Protein AF-A0A7U9XCC5-F1 (afdb_monomer_lite)

Foldseek 3Di:
DCPPPPAQLLVLLLVLLVQLLVLLVQCLVDVDPVSVVVSVVSCCCSVVVRNLVSVLVLQCVVDVDDSVVSVVVSVVVVVVCVVVLVVQLVVLCVPPNDVVSVSVSSVVVSVVSVVSNVVSVVVQVVCCVPVVDGSPDD

Secondary structure (DSSP, 8-state):
-TTSS---HHHHHHHHHHHHHHHHHHHHH---HHHHHHHHHHHIIIIIIIIHHHHHHHHHHHS-S-HHHHHHHHHHHHHHHHHHHHHHHHHHHHHH-HHHHHHHHHHHHHHHHHHHHHHHHHHHHHHHHHHSS-TT--

Structure (mmCIF, N/CA/C/O backbone):
data_AF-A0A7U9XCC5-F1
#
_entry.id   AF-A0A7U9XCC5-F1
#
loop_
_atom_site.group_PDB
_atom_site.id
_atom_site.type_symbol
_atom_site.label_atom_id
_atom_site.label_alt_id
_atom_site.label_comp_id
_atom_site.label_asym_id
_atom_site.label_entity_id
_atom_site.label_seq_id
_atom_site.pdbx_PDB_ins_code
_atom_site.Cartn_x
_atom_site.Cartn_y
_atom_site.Cartn_z
_atom_site.occupancy
_atom_site.B_iso_or_equiv
_atom_site.auth_seq_id
_atom_site.auth_comp_id
_atom_site.auth_asym_id
_atom_site.auth_atom_id
_atom_site.pdbx_PDB_model_num
ATOM 1 N N . MET A 1 1 ? -22.411 4.028 0.954 1.00 36.31 1 MET A N 1
ATOM 2 C CA . MET A 1 1 ? -23.478 3.100 1.404 1.00 36.31 1 MET A CA 1
ATOM 3 C C . MET A 1 1 ? -22.902 1.848 2.102 1.00 36.31 1 MET A C 1
ATOM 5 O O . MET A 1 1 ? -23.397 0.751 1.891 1.00 36.31 1 MET A O 1
ATOM 9 N N . MET A 1 2 ? -21.900 2.000 2.989 1.00 39.25 2 MET A N 1
ATOM 10 C CA . MET A 1 2 ? -21.280 0.892 3.756 1.00 39.25 2 MET A CA 1
ATOM 11 C C . MET A 1 2 ? -22.096 0.440 4.984 1.00 39.25 2 MET A C 1
ATOM 13 O O . MET A 1 2 ? -21.748 -0.532 5.636 1.00 39.25 2 MET A O 1
ATOM 17 N N . ALA A 1 3 ? -23.209 1.111 5.294 1.00 38.66 3 ALA A N 1
ATOM 18 C CA . ALA A 1 3 ? -24.065 0.756 6.428 1.00 38.66 3 ALA A CA 1
ATOM 19 C C . ALA A 1 3 ? -24.943 -0.492 6.184 1.00 38.66 3 ALA A C 1
ATOM 21 O O . ALA A 1 3 ? -25.518 -1.020 7.131 1.00 38.66 3 ALA A O 1
ATOM 22 N N . LYS A 1 4 ? -25.073 -0.964 4.932 1.00 42.38 4 LYS A N 1
ATOM 23 C CA . LYS A 1 4 ? -25.958 -2.095 4.583 1.00 42.38 4 LYS A CA 1
ATOM 24 C C . LYS A 1 4 ? -25.248 -3.447 4.470 1.00 42.38 4 LYS A C 1
ATOM 26 O O . LYS A 1 4 ? -25.904 -4.475 4.598 1.00 42.38 4 LYS A O 1
ATOM 31 N N . LEU A 1 5 ? -23.927 -3.463 4.293 1.00 47.44 5 LEU A N 1
ATOM 32 C CA . LEU A 1 5 ? -23.125 -4.685 4.263 1.00 47.44 5 LEU A CA 1
ATOM 33 C C . LEU A 1 5 ? -22.270 -4.679 5.533 1.00 47.44 5 LEU A C 1
ATOM 35 O O . LEU A 1 5 ? -21.334 -3.896 5.627 1.00 47.44 5 LEU A O 1
ATOM 39 N N . LYS A 1 6 ? -22.620 -5.492 6.538 1.00 54.50 6 LYS A N 1
ATOM 40 C CA . LYS A 1 6 ? -21.949 -5.589 7.858 1.00 54.50 6 LYS A CA 1
ATOM 41 C C . LYS A 1 6 ? -20.510 -6.146 7.780 1.00 54.50 6 LYS A C 1
ATOM 43 O O . LYS A 1 6 ? -20.093 -6.939 8.616 1.00 54.50 6 LYS A O 1
ATOM 48 N N . TRP A 1 7 ? -19.764 -5.821 6.733 1.00 58.00 7 TRP A N 1
ATOM 49 C CA . TRP A 1 7 ? -18.425 -6.336 6.505 1.00 58.00 7 TRP A CA 1
ATOM 50 C C . TRP A 1 7 ? -17.439 -5.513 7.319 1.00 58.00 7 TRP A C 1
ATOM 52 O O . TRP A 1 7 ? -17.417 -4.286 7.236 1.00 58.00 7 TRP A O 1
ATOM 62 N N . ASN A 1 8 ? -16.636 -6.197 8.133 1.00 68.62 8 ASN A N 1
ATOM 63 C CA . ASN A 1 8 ? -15.590 -5.537 8.897 1.00 68.62 8 ASN A CA 1
ATOM 64 C C . ASN A 1 8 ? -14.566 -4.935 7.912 1.00 68.62 8 ASN A C 1
ATOM 66 O O . ASN A 1 8 ? -14.057 -5.681 7.069 1.00 68.62 8 ASN A O 1
ATOM 70 N N . PRO A 1 9 ? -14.237 -3.636 8.015 1.00 70.00 9 PRO A N 1
ATOM 71 C CA . PRO A 1 9 ? -13.259 -2.977 7.150 1.00 70.00 9 PRO A CA 1
ATOM 72 C C . PRO A 1 9 ? -11.917 -3.720 7.047 1.00 70.00 9 PRO A C 1
ATOM 74 O O . PRO A 1 9 ? -11.310 -3.739 5.982 1.00 70.00 9 PRO A O 1
ATOM 77 N N . LEU A 1 10 ? -11.491 -4.417 8.108 1.00 71.94 10 LEU A N 1
ATOM 78 C CA . LEU A 1 10 ? -10.269 -5.233 8.104 1.00 71.94 10 LEU A CA 1
ATOM 79 C C . LEU A 1 10 ? -10.334 -6.437 7.152 1.00 71.94 10 LEU A C 1
ATOM 81 O O . LEU A 1 10 ? -9.317 -6.802 6.568 1.00 71.94 10 LEU A O 1
ATOM 85 N N . LYS A 1 11 ? -11.515 -7.049 6.971 1.00 70.56 11 LYS A N 1
ATOM 86 C CA . LYS A 1 11 ? -11.706 -8.141 5.998 1.00 70.56 11 LYS A CA 1
ATOM 87 C C . LYS A 1 11 ? -11.475 -7.643 4.580 1.00 70.56 11 LYS A C 1
ATOM 89 O O . LYS A 1 11 ? -10.864 -8.340 3.780 1.00 70.56 11 LYS A O 1
ATOM 94 N N . VAL A 1 12 ? -11.977 -6.445 4.293 1.00 76.31 12 VAL A N 1
ATOM 95 C CA . VAL A 1 12 ? -11.900 -5.844 2.963 1.00 76.31 12 VAL A CA 1
ATOM 96 C C . VAL A 1 12 ? -10.450 -5.478 2.645 1.00 76.31 12 VAL A C 1
ATOM 98 O O . VAL A 1 12 ? -9.941 -5.930 1.630 1.00 76.31 12 VAL A O 1
ATOM 101 N N . ILE A 1 13 ? -9.730 -4.836 3.576 1.00 79.69 13 ILE A N 1
ATOM 102 C CA . ILE A 1 13 ? -8.294 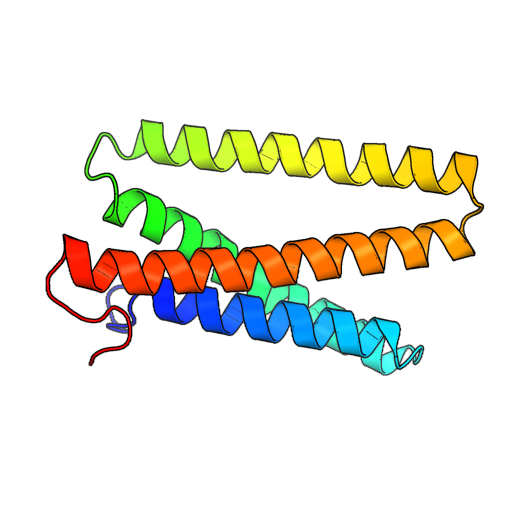-4.533 3.410 1.00 79.69 13 ILE A CA 1
ATOM 103 C C . ILE A 1 13 ? -7.463 -5.792 3.143 1.00 79.69 13 ILE A C 1
ATOM 105 O O . ILE A 1 13 ? -6.576 -5.763 2.291 1.00 79.69 13 ILE A O 1
ATOM 109 N N . LEU A 1 14 ? -7.715 -6.890 3.866 1.00 76.94 14 LEU A N 1
ATOM 110 C CA . LEU A 1 14 ? -6.987 -8.145 3.655 1.00 76.94 14 LEU A CA 1
ATOM 111 C C . LEU A 1 14 ? -7.212 -8.704 2.251 1.00 76.94 14 LEU A C 1
ATOM 113 O O . LEU A 1 14 ? -6.248 -9.045 1.569 1.00 76.94 14 LEU A O 1
ATOM 117 N N . ILE A 1 15 ? -8.473 -8.782 1.824 1.00 79.44 15 ILE A N 1
ATOM 118 C CA . ILE A 1 15 ? -8.837 -9.270 0.491 1.00 79.44 15 ILE A CA 1
ATOM 119 C C . ILE A 1 15 ? -8.180 -8.384 -0.570 1.00 79.44 15 ILE A C 1
ATOM 121 O O . ILE A 1 15 ? -7.457 -8.885 -1.429 1.00 79.44 15 ILE A O 1
ATOM 125 N N . ASP A 1 16 ? -8.343 -7.070 -0.455 1.00 80.50 16 ASP A N 1
ATOM 126 C CA . ASP A 1 16 ? -7.811 -6.104 -1.410 1.00 80.50 16 ASP A CA 1
ATOM 127 C C . ASP A 1 16 ? -6.279 -6.166 -1.507 1.00 80.50 16 ASP A C 1
ATOM 129 O O . ASP A 1 16 ? -5.718 -6.110 -2.604 1.00 80.50 16 ASP A O 1
ATOM 133 N N . SER A 1 17 ? -5.588 -6.341 -0.376 1.00 79.06 17 SER A N 1
ATOM 134 C CA . SER A 1 17 ? -4.122 -6.450 -0.328 1.00 79.06 17 SER A CA 1
ATOM 135 C C . SER A 1 17 ? -3.622 -7.741 -0.981 1.00 79.06 17 SER A C 1
ATOM 137 O O . SER A 1 17 ? -2.621 -7.720 -1.698 1.00 79.06 17 SER A O 1
ATOM 139 N N . VAL A 1 18 ? -4.334 -8.859 -0.794 1.00 82.50 18 VAL A N 1
ATOM 140 C CA . VAL A 1 18 ? -4.012 -10.141 -1.442 1.00 82.50 18 VAL A CA 1
ATOM 141 C C . VAL A 1 18 ? -4.215 -10.053 -2.954 1.00 82.50 18 VAL A C 1
ATOM 143 O O . VAL A 1 18 ? -3.315 -10.422 -3.708 1.00 82.50 18 VAL A O 1
ATOM 146 N N . PHE A 1 19 ? -5.345 -9.511 -3.418 1.00 83.31 19 PHE A N 1
ATOM 147 C CA . PHE A 1 19 ? -5.595 -9.336 -4.854 1.00 83.31 19 PHE A CA 1
ATOM 148 C C . PHE A 1 19 ? -4.595 -8.372 -5.506 1.00 83.31 19 PHE A C 1
ATOM 150 O O . PHE A 1 19 ? -4.140 -8.626 -6.620 1.00 83.31 19 PHE A O 1
ATOM 157 N N . THR A 1 20 ? -4.182 -7.319 -4.796 1.00 81.94 20 THR A N 1
ATOM 158 C CA . THR A 1 20 ? -3.127 -6.391 -5.240 1.00 81.94 20 THR A CA 1
ATOM 159 C C . THR A 1 20 ? -1.784 -7.107 -5.409 1.00 81.94 20 THR A C 1
ATOM 161 O O . THR A 1 20 ? -1.123 -6.941 -6.434 1.00 81.94 20 THR A O 1
ATOM 164 N N . ALA A 1 21 ? -1.387 -7.949 -4.449 1.00 82.75 21 ALA A N 1
ATOM 165 C CA . ALA A 1 21 ? -0.146 -8.719 -4.536 1.00 82.75 21 ALA A CA 1
ATOM 166 C C . ALA A 1 21 ? -0.173 -9.740 -5.688 1.00 82.75 21 ALA A C 1
ATOM 168 O O . ALA A 1 21 ? 0.807 -9.862 -6.420 1.00 82.75 21 ALA A O 1
ATOM 169 N N . VAL A 1 22 ? -1.303 -10.429 -5.891 1.00 84.00 22 VAL A N 1
ATOM 170 C CA . VAL A 1 22 ? -1.487 -11.377 -7.004 1.00 84.00 22 VAL A CA 1
ATOM 171 C C . VAL A 1 22 ? -1.443 -10.660 -8.353 1.00 84.00 22 VAL A C 1
ATOM 173 O O . VAL A 1 22 ? -0.787 -11.142 -9.274 1.00 84.00 22 VAL A O 1
ATOM 176 N N . ALA A 1 23 ? -2.084 -9.493 -8.471 1.00 81.75 23 ALA A N 1
ATOM 177 C CA . ALA A 1 23 ? -2.040 -8.682 -9.684 1.00 81.75 23 ALA A CA 1
ATOM 178 C C . ALA A 1 23 ? -0.601 -8.257 -10.020 1.00 81.75 23 ALA A C 1
ATOM 180 O O . ALA A 1 23 ? -0.164 -8.430 -11.155 1.00 81.75 23 ALA A O 1
ATOM 181 N N . LEU A 1 24 ? 0.161 -7.774 -9.031 1.00 82.19 24 LEU A N 1
ATOM 182 C CA . LEU A 1 24 ? 1.562 -7.378 -9.217 1.00 82.19 24 LEU A CA 1
ATOM 183 C C . LEU A 1 24 ? 2.465 -8.566 -9.578 1.00 82.19 24 LEU A C 1
ATOM 185 O O . LEU A 1 24 ? 3.295 -8.444 -10.477 1.00 82.19 24 LEU A O 1
ATOM 189 N N . ALA A 1 25 ? 2.277 -9.721 -8.935 1.00 80.94 25 ALA A N 1
ATOM 190 C CA . ALA A 1 25 ? 3.006 -10.941 -9.274 1.00 80.94 25 ALA A CA 1
ATOM 191 C C . ALA A 1 25 ? 2.693 -11.406 -10.706 1.00 80.94 25 ALA A C 1
ATOM 193 O O . ALA A 1 25 ? 3.604 -11.751 -11.455 1.00 80.94 25 ALA A O 1
ATOM 194 N N . GLY A 1 26 ? 1.422 -11.359 -11.118 1.00 78.50 26 GLY A N 1
ATOM 195 C CA . GLY A 1 26 ? 0.997 -11.726 -12.469 1.00 78.50 26 GLY A CA 1
ATOM 196 C C . GLY A 1 26 ? 1.675 -10.890 -13.555 1.00 78.50 26 GLY A C 1
ATOM 197 O O . GLY A 1 26 ? 2.130 -11.447 -14.551 1.00 78.50 26 GLY A O 1
ATOM 198 N N . VAL A 1 27 ? 1.818 -9.578 -13.336 1.00 78.44 27 VAL A N 1
ATOM 199 C CA . VAL A 1 27 ? 2.539 -8.697 -14.274 1.00 78.44 27 VAL A CA 1
ATOM 200 C C . VAL A 1 27 ? 4.037 -9.011 -14.309 1.00 78.44 27 VAL A C 1
ATOM 202 O O . VAL A 1 27 ? 4.648 -8.912 -15.366 1.00 78.44 27 VAL A O 1
ATOM 205 N N . LEU A 1 28 ? 4.628 -9.417 -13.181 1.00 77.25 28 LEU A N 1
ATOM 206 C CA . LEU A 1 28 ? 6.063 -9.69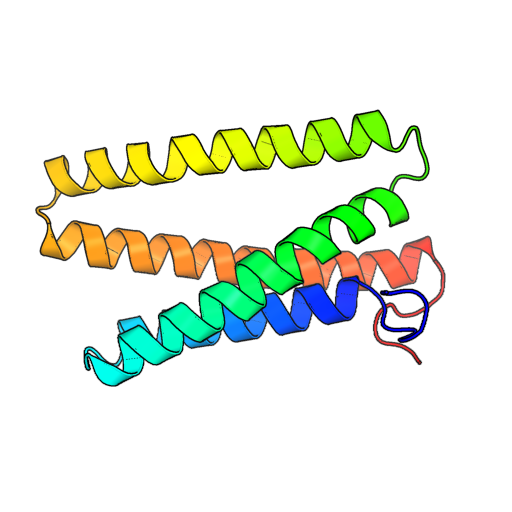7 -13.074 1.00 77.25 28 LEU A CA 1
ATOM 207 C C . LEU A 1 28 ? 6.467 -11.027 -13.732 1.00 77.25 28 LEU A C 1
ATOM 209 O O . LEU A 1 28 ? 7.570 -11.142 -14.259 1.00 77.25 28 LEU A O 1
ATOM 213 N N . PHE A 1 29 ? 5.582 -12.029 -13.725 1.00 75.81 29 PHE A N 1
ATOM 214 C CA . PHE A 1 29 ? 5.847 -13.335 -14.341 1.00 75.81 29 PHE A CA 1
ATOM 215 C C . PHE A 1 29 ? 5.332 -13.455 -15.781 1.00 75.81 29 PHE A C 1
ATOM 217 O O . PHE A 1 29 ? 5.870 -14.258 -16.543 1.00 75.81 29 PHE A O 1
ATOM 224 N N . ILE A 1 30 ? 4.316 -12.676 -16.179 1.00 73.31 30 ILE A N 1
ATOM 225 C CA . ILE A 1 30 ? 3.703 -12.777 -17.509 1.00 73.31 30 ILE A CA 1
ATOM 226 C C . ILE A 1 30 ? 3.612 -11.398 -18.173 1.00 73.31 30 ILE A C 1
ATOM 228 O O . ILE A 1 30 ? 2.673 -10.630 -17.968 1.00 73.31 30 ILE A O 1
ATOM 232 N N . HIS A 1 31 ? 4.572 -11.117 -19.054 1.00 67.69 31 HIS A N 1
ATOM 233 C CA . HIS A 1 31 ? 4.718 -9.841 -19.766 1.00 67.69 31 HIS A CA 1
ATOM 234 C C . HIS A 1 31 ? 3.804 -9.723 -20.997 1.00 67.69 31 HIS A C 1
ATOM 236 O O . HIS A 1 31 ? 4.224 -9.280 -22.065 1.00 67.69 31 HIS A O 1
ATOM 242 N N . GLN A 1 32 ? 2.543 -10.139 -20.873 1.00 72.56 32 GLN A N 1
ATOM 243 C CA . GLN A 1 32 ? 1.564 -10.033 -21.951 1.00 72.56 32 GLN A CA 1
ATOM 244 C C . GLN A 1 32 ? 0.691 -8.791 -21.758 1.00 72.56 32 GLN A C 1
ATOM 246 O O . GLN A 1 32 ? 0.126 -8.572 -20.689 1.00 72.56 32 GLN A O 1
ATOM 251 N N . VAL A 1 33 ? 0.519 -8.009 -22.827 1.00 76.50 33 VAL A N 1
ATOM 252 C CA . VAL A 1 33 ? -0.236 -6.741 -22.820 1.00 76.50 33 VAL A CA 1
ATOM 253 C C . VAL A 1 33 ? -1.648 -6.900 -22.231 1.00 76.50 33 VAL A C 1
ATOM 255 O O . VAL A 1 33 ? -2.090 -6.071 -21.439 1.00 76.50 33 VAL A O 1
ATOM 258 N N . ALA A 1 34 ? -2.337 -8.002 -22.540 1.00 79.31 34 ALA A N 1
ATOM 259 C CA . ALA A 1 34 ? -3.664 -8.294 -21.994 1.00 79.31 34 ALA A CA 1
ATOM 260 C C . ALA A 1 34 ? -3.666 -8.449 -20.459 1.00 79.31 34 ALA A C 1
ATOM 262 O O . ALA A 1 34 ? -4.570 -7.954 -19.789 1.00 79.31 34 ALA A O 1
ATOM 263 N N . ILE A 1 35 ? -2.641 -9.091 -19.893 1.00 78.62 35 ILE A N 1
ATOM 264 C CA . ILE A 1 35 ? -2.519 -9.315 -18.446 1.00 78.62 35 ILE A CA 1
ATOM 265 C C . ILE A 1 35 ? -2.192 -8.007 -17.730 1.00 78.62 35 ILE A C 1
ATOM 267 O O . ILE A 1 35 ? -2.734 -7.755 -16.657 1.00 78.62 35 ILE A O 1
ATOM 271 N N . ILE A 1 36 ? -1.394 -7.137 -18.354 1.00 80.44 36 ILE A N 1
ATOM 272 C CA . ILE A 1 36 ? -1.108 -5.795 -17.835 1.00 80.44 36 ILE A CA 1
ATOM 273 C C . ILE A 1 36 ? -2.404 -4.985 -17.699 1.00 80.44 36 ILE A C 1
ATOM 275 O O . ILE A 1 36 ? -2.649 -4.403 -16.644 1.00 80.44 36 ILE A O 1
ATOM 279 N N . TYR A 1 37 ? -3.280 -4.987 -18.710 1.00 82.31 37 TYR A N 1
ATOM 280 C CA . TYR A 1 37 ? -4.555 -4.262 -18.631 1.00 82.31 37 TYR A CA 1
ATOM 281 C C . TYR A 1 37 ? -5.492 -4.809 -17.552 1.00 82.31 37 TYR A C 1
ATOM 283 O O . TYR A 1 37 ? -6.089 -4.033 -16.802 1.00 82.31 37 TYR A O 1
ATOM 291 N N . VAL A 1 38 ? -5.591 -6.136 -17.432 1.00 83.50 38 VAL A N 1
ATOM 292 C CA . VAL A 1 38 ? -6.391 -6.774 -16.378 1.00 83.50 38 VAL A CA 1
ATOM 293 C C . VAL A 1 38 ? -5.818 -6.450 -14.997 1.00 83.50 38 VAL A C 1
ATOM 295 O O . VAL A 1 38 ? -6.569 -6.116 -14.082 1.00 83.50 38 VAL A O 1
ATOM 298 N N . ALA A 1 39 ? -4.493 -6.465 -14.842 1.00 82.31 39 ALA A N 1
ATOM 299 C CA . ALA A 1 39 ? -3.834 -6.104 -13.595 1.00 82.31 39 ALA A CA 1
ATOM 300 C C . ALA A 1 39 ? -4.061 -4.634 -13.220 1.00 82.31 39 ALA A C 1
ATOM 302 O O . ALA A 1 39 ? -4.370 -4.360 -12.066 1.00 82.31 39 ALA A O 1
ATOM 303 N N . ILE A 1 40 ? -3.993 -3.694 -14.170 1.00 84.12 40 ILE A N 1
ATOM 304 C CA . ILE A 1 40 ? -4.295 -2.274 -13.914 1.00 84.12 40 ILE A CA 1
ATOM 305 C C . ILE A 1 40 ? -5.747 -2.101 -13.453 1.00 84.12 40 ILE A C 1
ATOM 307 O O . ILE A 1 40 ? -6.000 -1.380 -12.488 1.00 84.12 40 ILE A O 1
ATOM 311 N N . ALA A 1 41 ? -6.697 -2.789 -14.092 1.00 84.25 41 ALA A N 1
ATOM 312 C CA . ALA A 1 41 ? -8.100 -2.752 -13.685 1.00 84.25 41 ALA A CA 1
ATOM 313 C C . ALA A 1 41 ? -8.300 -3.308 -12.263 1.00 84.25 41 ALA A C 1
ATOM 315 O O . ALA A 1 41 ? -8.989 -2.692 -11.447 1.00 84.25 41 ALA A O 1
ATOM 316 N N . MET A 1 42 ? -7.650 -4.431 -11.938 1.00 83.88 42 MET A N 1
ATOM 317 C CA . MET A 1 42 ? -7.683 -5.009 -10.592 1.00 83.88 42 MET A CA 1
ATOM 318 C C . MET A 1 42 ? -7.044 -4.077 -9.557 1.00 8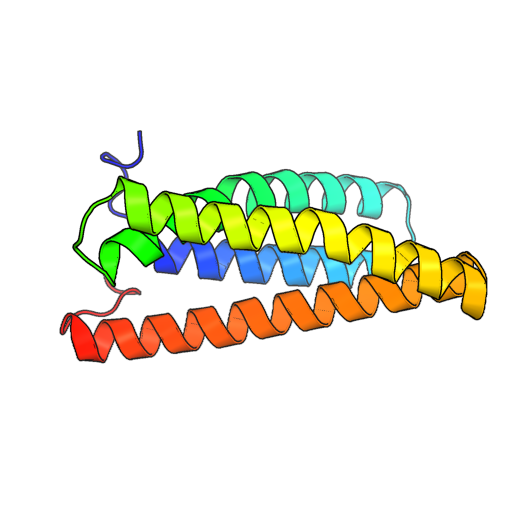3.88 42 MET A C 1
ATOM 320 O O . MET A 1 42 ? -7.637 -3.835 -8.509 1.00 83.88 42 MET A O 1
ATOM 324 N N . LEU A 1 43 ? -5.882 -3.494 -9.851 1.00 83.00 43 LEU A N 1
ATOM 325 C CA . LEU A 1 43 ? -5.215 -2.542 -8.960 1.00 83.00 43 LEU A CA 1
ATOM 326 C C . LEU A 1 43 ? -6.073 -1.292 -8.722 1.00 83.00 43 LEU A C 1
ATOM 328 O O . LEU A 1 43 ? -6.201 -0.844 -7.584 1.00 83.00 43 LEU A O 1
ATOM 332 N N . GLY A 1 44 ? -6.718 -0.757 -9.761 1.00 81.94 44 GLY A N 1
ATOM 333 C CA . GLY A 1 44 ? -7.623 0.386 -9.630 1.00 81.94 44 GLY A CA 1
ATOM 334 C C . GLY A 1 44 ? -8.825 0.091 -8.729 1.00 81.94 44 GLY A C 1
ATOM 335 O O . GLY A 1 44 ? -9.179 0.906 -7.877 1.00 81.94 44 GLY A O 1
ATOM 336 N N . PHE A 1 45 ? -9.428 -1.092 -8.866 1.00 81.31 45 PHE A N 1
ATOM 337 C CA . PHE A 1 45 ? -10.591 -1.475 -8.068 1.00 81.31 45 PHE A CA 1
ATOM 338 C C . PHE A 1 45 ? -10.225 -1.827 -6.618 1.00 81.31 45 PHE A C 1
ATOM 340 O O . PHE A 1 45 ? -10.795 -1.263 -5.683 1.00 81.31 45 PHE A O 1
ATOM 347 N N . PHE A 1 46 ? -9.254 -2.721 -6.418 1.00 79.25 46 PHE A N 1
ATOM 348 C CA . PHE A 1 46 ? -8.914 -3.253 -5.096 1.00 79.25 46 PHE A CA 1
ATOM 349 C C . PHE A 1 46 ? -8.036 -2.294 -4.283 1.00 79.25 46 PHE A C 1
ATOM 351 O O . PHE A 1 46 ? -8.331 -2.046 -3.116 1.00 79.25 46 PHE A O 1
ATOM 358 N N . ALA A 1 47 ? -7.002 -1.688 -4.875 1.00 76.75 47 ALA A N 1
ATOM 359 C CA . ALA A 1 47 ? -6.091 -0.827 -4.118 1.00 76.75 47 ALA A CA 1
ATOM 360 C C . ALA A 1 47 ? -6.675 0.580 -3.895 1.00 76.75 47 ALA A C 1
ATOM 362 O O . ALA A 1 47 ? -6.777 1.038 -2.755 1.00 76.75 47 ALA A O 1
ATOM 363 N N . ALA A 1 48 ? -7.088 1.269 -4.967 1.00 76.44 48 ALA A N 1
ATOM 364 C CA . ALA A 1 48 ? -7.591 2.644 -4.865 1.00 76.44 48 ALA A CA 1
ATOM 365 C C . ALA A 1 48 ? -9.062 2.717 -4.415 1.00 76.44 48 ALA A C 1
ATOM 367 O O . ALA A 1 48 ? -9.426 3.597 -3.633 1.00 76.44 48 ALA A O 1
ATOM 368 N N . GLY A 1 49 ? -9.910 1.796 -4.882 1.00 71.75 49 GLY A N 1
ATOM 369 C CA . GLY A 1 49 ? -11.325 1.746 -4.506 1.00 71.75 49 GLY A CA 1
ATOM 370 C C . GLY A 1 49 ? -11.568 1.139 -3.122 1.00 71.75 49 GLY A C 1
ATOM 371 O O . GLY A 1 49 ? -12.270 1.734 -2.303 1.00 71.75 49 GLY A O 1
ATOM 372 N N . GLY A 1 50 ? -10.990 -0.032 -2.857 1.00 76.50 50 GLY A N 1
ATOM 373 C CA . GLY A 1 50 ? -11.238 -0.807 -1.642 1.00 76.50 50 GLY A CA 1
ATOM 374 C C . GLY A 1 50 ? -10.324 -0.444 -0.470 1.00 76.50 50 GLY A C 1
ATOM 375 O O . GLY A 1 50 ? -10.779 0.138 0.525 1.00 76.50 50 GLY A O 1
ATOM 376 N N . ALA A 1 51 ? -9.028 -0.743 -0.588 1.00 76.19 51 ALA A N 1
ATOM 377 C CA . ALA A 1 51 ? -8.075 -0.673 0.521 1.00 76.19 51 ALA A CA 1
ATOM 378 C C . ALA A 1 51 ? -7.907 0.749 1.079 1.00 76.19 51 ALA A C 1
ATOM 380 O O . ALA A 1 51 ? -7.801 0.942 2.290 1.00 76.19 51 ALA A O 1
ATOM 381 N N . LEU A 1 52 ? -7.928 1.761 0.209 1.00 76.75 52 LEU A N 1
ATOM 382 C CA . LEU A 1 52 ? -7.758 3.161 0.597 1.00 76.75 52 LEU A CA 1
ATOM 383 C C . LEU A 1 52 ? -8.951 3.697 1.406 1.00 76.75 52 LEU A C 1
ATOM 385 O O . LEU A 1 52 ? -8.778 4.358 2.432 1.00 76.75 52 LEU A O 1
ATOM 389 N N . GLN A 1 53 ? -10.178 3.379 0.985 1.00 75.94 53 GLN A N 1
ATOM 390 C CA . GLN A 1 53 ? -11.387 3.826 1.685 1.00 75.94 53 GLN A CA 1
ATOM 391 C C . GLN A 1 53 ? -11.582 3.072 3.002 1.00 75.94 53 GLN A C 1
ATOM 393 O O . GLN A 1 53 ? -11.952 3.655 4.026 1.00 75.94 53 GLN A O 1
ATOM 398 N N . THR A 1 54 ? -11.317 1.767 2.990 1.00 79.50 54 THR A N 1
ATOM 399 C CA . THR A 1 54 ? -11.460 0.907 4.170 1.00 79.50 54 THR A CA 1
ATOM 400 C C . THR A 1 54 ? -10.331 1.119 5.174 1.00 79.50 54 THR A C 1
ATOM 402 O O . THR A 1 54 ? -10.577 1.060 6.378 1.00 79.50 54 THR A O 1
ATOM 405 N N . GLY A 1 55 ? -9.130 1.476 4.714 1.00 77.81 55 GLY A N 1
ATOM 406 C CA . GLY A 1 55 ? -7.990 1.858 5.547 1.00 77.81 55 GLY A CA 1
ATOM 407 C C . GLY A 1 55 ? -8.292 3.047 6.453 1.00 77.81 55 GLY A C 1
ATOM 408 O O . GLY A 1 55 ? -8.054 2.981 7.661 1.00 77.81 55 GLY A O 1
ATOM 409 N N . LEU A 1 56 ? -8.913 4.099 5.913 1.00 78.00 56 LEU A N 1
ATOM 410 C CA . LEU A 1 56 ? -9.359 5.234 6.722 1.00 78.00 56 LEU A CA 1
ATOM 411 C C . LEU A 1 56 ? -10.401 4.813 7.772 1.00 78.00 56 LEU A C 1
ATOM 413 O O . LEU A 1 56 ? -10.336 5.253 8.923 1.00 78.00 56 LEU A O 1
ATOM 417 N N . ALA A 1 57 ? -11.339 3.936 7.403 1.00 77.62 57 ALA A N 1
ATOM 418 C CA . ALA A 1 57 ? -12.342 3.418 8.331 1.00 77.62 57 ALA A CA 1
ATOM 419 C C . ALA A 1 57 ? -11.708 2.611 9.480 1.00 77.62 57 ALA A C 1
ATOM 421 O O . ALA A 1 57 ? -12.141 2.739 10.624 1.00 77.62 57 ALA A O 1
ATOM 422 N N . VAL A 1 58 ? -10.651 1.838 9.209 1.00 77.56 58 VAL A N 1
ATOM 423 C CA . VAL A 1 58 ? -9.890 1.107 10.234 1.00 77.56 58 VAL A CA 1
ATOM 424 C C . VAL A 1 58 ? -9.178 2.060 11.192 1.00 77.56 58 VAL A C 1
ATOM 426 O O . VAL A 1 58 ? -9.290 1.893 12.404 1.00 77.56 58 VAL A O 1
ATOM 429 N N . VAL A 1 59 ? -8.508 3.099 10.689 1.00 77.75 59 VAL A N 1
ATOM 430 C CA . VAL A 1 59 ? -7.849 4.100 11.551 1.00 77.75 59 VAL A CA 1
ATOM 431 C C . VAL A 1 59 ? -8.861 4.791 12.470 1.00 77.75 59 VAL A C 1
ATOM 433 O O . VAL A 1 59 ? -8.588 5.010 13.650 1.00 77.75 59 VAL A O 1
ATOM 436 N N . GLN A 1 60 ? -10.053 5.096 11.956 1.00 73.44 60 GLN A N 1
ATOM 437 C CA . GLN A 1 60 ? -11.134 5.667 12.761 1.00 73.44 60 GLN A CA 1
ATOM 438 C C . GLN A 1 60 ? -11.706 4.677 13.789 1.00 73.44 60 GLN A C 1
ATOM 440 O O . GLN A 1 60 ? -12.142 5.112 14.852 1.00 73.44 60 GLN A O 1
ATOM 445 N N . LEU A 1 61 ? -11.692 3.373 13.497 1.00 76.44 61 LEU A N 1
ATOM 446 C CA . LEU A 1 61 ? -12.154 2.324 14.408 1.00 76.44 61 LEU A CA 1
ATOM 447 C C . LEU A 1 61 ? -11.188 2.120 15.586 1.00 76.44 61 LEU A C 1
ATOM 449 O O . LEU A 1 61 ? -11.629 2.018 16.726 1.00 76.44 61 LEU A O 1
ATOM 453 N N . PHE A 1 62 ? -9.879 2.067 15.319 1.00 71.69 62 PHE A N 1
ATOM 454 C CA . PHE A 1 62 ? -8.860 1.833 16.351 1.00 71.69 62 PHE A CA 1
ATOM 455 C C . PHE A 1 62 ? -8.545 3.072 17.196 1.00 71.69 62 PHE A C 1
ATOM 457 O O . PHE A 1 62 ? -8.122 2.926 18.339 1.00 71.69 62 PHE A O 1
ATOM 464 N N . ASN A 1 63 ? -8.756 4.281 16.666 1.00 74.69 63 ASN A N 1
ATOM 465 C CA . ASN A 1 63 ? -8.561 5.524 17.409 1.00 74.69 63 ASN A CA 1
ATOM 466 C C . ASN A 1 63 ? -9.855 6.361 17.429 1.00 74.69 63 ASN A C 1
ATOM 468 O O . ASN A 1 63 ? -9.993 7.281 16.613 1.00 74.69 63 ASN A O 1
ATOM 472 N N . PRO A 1 64 ? -10.811 6.073 18.335 1.00 67.38 64 PRO A N 1
ATOM 473 C CA . PRO A 1 64 ? -12.050 6.836 18.465 1.00 67.38 64 PRO A CA 1
ATOM 474 C C . PRO A 1 64 ? -11.760 8.233 19.044 1.00 67.38 64 PRO A C 1
ATOM 476 O O . PRO A 1 64 ? -11.852 8.475 20.241 1.00 67.38 64 PRO A O 1
ATOM 479 N N . GLY A 1 65 ? -11.373 9.161 18.170 1.00 72.94 65 GLY A N 1
ATOM 480 C CA . GLY A 1 65 ? -11.058 10.555 18.487 1.00 72.94 65 GLY A CA 1
ATOM 481 C C . GLY A 1 65 ? -11.614 11.523 17.434 1.00 72.94 65 GLY A C 1
ATOM 482 O O . GLY A 1 65 ? -12.470 11.140 16.631 1.00 72.94 65 GLY A O 1
ATOM 483 N N . PRO A 1 66 ? -11.147 12.787 17.396 1.00 81.94 66 PRO A N 1
ATOM 484 C CA . PRO A 1 66 ? -11.610 13.771 16.420 1.00 81.94 66 PRO A CA 1
ATOM 485 C C . PRO A 1 66 ? -11.411 13.270 14.982 1.00 81.94 66 PRO A C 1
ATOM 487 O O . PRO A 1 66 ? -10.283 13.197 14.485 1.00 81.94 66 PRO A O 1
ATOM 490 N N . LYS A 1 67 ? -12.515 12.942 14.293 1.00 72.44 67 LYS A N 1
ATOM 491 C CA . LYS A 1 67 ? -12.491 12.311 12.958 1.00 72.44 67 LYS A CA 1
ATOM 492 C C . LYS A 1 67 ? -11.673 13.109 11.937 1.00 72.44 67 LYS A C 1
ATOM 494 O O . LYS A 1 67 ? -10.988 12.509 11.112 1.00 72.44 67 LYS A O 1
ATOM 499 N N . GLY A 1 68 ? -11.688 14.442 12.029 1.00 77.44 68 GLY A N 1
ATOM 500 C CA . GLY A 1 68 ? -10.901 15.328 11.164 1.00 77.44 68 GLY A CA 1
ATOM 501 C C . GLY A 1 68 ? -9.386 15.168 11.330 1.00 77.44 68 GLY A C 1
ATOM 502 O O . GLY A 1 68 ? -8.668 15.130 10.337 1.00 77.44 68 GLY A O 1
ATOM 503 N N . ARG A 1 69 ? -8.892 14.979 12.561 1.00 78.00 69 ARG A N 1
ATOM 504 C CA . ARG A 1 69 ? -7.454 14.820 12.839 1.00 78.00 69 ARG A CA 1
ATOM 505 C C . ARG A 1 69 ? -6.915 13.495 12.305 1.00 78.00 69 ARG A C 1
ATOM 507 O O . ARG A 1 69 ? -5.885 13.483 11.642 1.00 78.00 69 ARG A O 1
ATOM 514 N N . ASN A 1 70 ? -7.624 12.394 12.553 1.00 76.56 70 ASN A N 1
ATOM 515 C CA . ASN A 1 70 ? -7.208 11.068 12.082 1.00 76.56 70 ASN A CA 1
ATOM 516 C C . ASN A 1 70 ? -7.207 10.988 10.553 1.00 76.56 70 ASN A C 1
ATOM 518 O O . ASN A 1 70 ? -6.290 10.436 9.954 1.00 76.56 70 ASN A O 1
ATOM 522 N N . THR A 1 71 ? -8.218 11.595 9.932 1.00 82.56 71 THR A N 1
ATOM 523 C CA . THR A 1 71 ? -8.329 11.684 8.475 1.00 82.56 71 THR A CA 1
ATOM 524 C C . THR A 1 71 ? -7.225 12.558 7.884 1.00 82.56 71 THR A C 1
ATOM 526 O O . THR A 1 71 ? -6.605 12.167 6.901 1.00 82.56 71 THR A O 1
ATOM 529 N N . GLY A 1 72 ? -6.918 13.693 8.522 1.00 82.44 72 GLY A N 1
ATOM 530 C CA . GLY A 1 72 ? -5.801 14.551 8.134 1.00 82.44 72 GLY A CA 1
ATOM 531 C C . GLY A 1 72 ? -4.463 13.813 8.173 1.00 82.44 72 GLY A C 1
ATOM 532 O O . GLY A 1 72 ? -3.749 13.807 7.180 1.00 82.44 72 GLY A O 1
ATOM 533 N N . ILE A 1 73 ? -4.153 13.115 9.272 1.00 84.69 73 ILE A N 1
ATOM 534 C CA . ILE A 1 73 ? -2.912 12.330 9.394 1.00 84.69 73 ILE A CA 1
ATOM 535 C C . ILE A 1 73 ? -2.834 11.250 8.305 1.00 84.69 73 ILE A C 1
ATOM 537 O O . ILE A 1 73 ? -1.797 11.111 7.658 1.00 84.69 73 ILE A O 1
ATOM 541 N N . TYR A 1 74 ? -3.928 10.519 8.071 1.00 83.94 74 TYR A N 1
ATOM 542 C CA . TYR A 1 74 ? -3.989 9.474 7.047 1.00 83.94 74 TYR A CA 1
ATOM 543 C C . TYR A 1 74 ? -3.690 10.022 5.643 1.00 83.94 74 TYR A C 1
ATOM 545 O O . TYR A 1 74 ? -2.840 9.482 4.934 1.00 83.94 74 TYR A O 1
ATOM 553 N N . TYR A 1 75 ? -4.322 11.136 5.260 1.00 85.25 75 TYR A N 1
ATOM 554 C CA . TYR A 1 75 ? -4.086 11.754 3.955 1.00 85.25 75 TYR A CA 1
ATOM 555 C C . TYR A 1 75 ? -2.721 12.440 3.837 1.00 85.25 75 TYR A C 1
ATOM 557 O O . TYR A 1 75 ? -2.163 12.464 2.744 1.00 85.25 75 TYR A O 1
ATOM 565 N N . THR A 1 76 ? -2.128 12.926 4.930 1.00 88.50 76 THR A N 1
ATOM 566 C CA . THR A 1 76 ? -0.759 13.465 4.907 1.00 88.50 76 THR A CA 1
ATOM 567 C C . THR A 1 76 ? 0.259 12.386 4.545 1.00 88.50 76 THR A C 1
ATOM 569 O O . THR A 1 76 ? 1.088 12.602 3.662 1.00 88.50 76 THR A O 1
ATOM 572 N N . PHE A 1 77 ? 0.183 11.204 5.167 1.00 85.56 77 PHE A N 1
ATOM 573 C CA . PHE A 1 77 ? 1.073 10.091 4.813 1.00 85.56 77 PHE A CA 1
ATOM 574 C C . PHE A 1 77 ? 0.828 9.589 3.388 1.00 85.56 77 PHE A C 1
ATOM 576 O O . PHE A 1 77 ? 1.779 9.262 2.680 1.00 85.56 77 PHE A O 1
ATOM 583 N N . MET A 1 78 ? -0.426 9.594 2.936 1.00 84.88 78 MET A N 1
ATOM 584 C CA . MET A 1 78 ? -0.766 9.275 1.550 1.00 84.88 78 MET A CA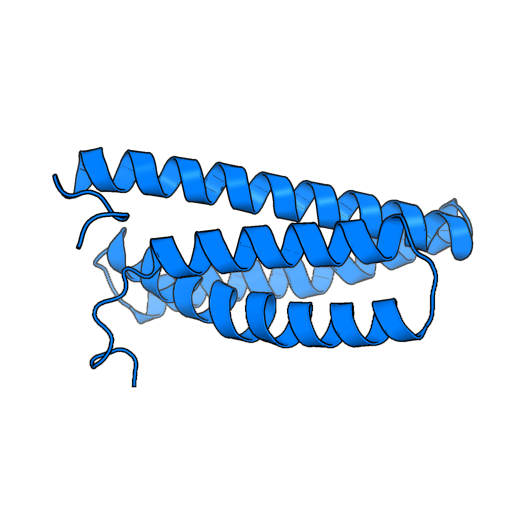 1
ATOM 585 C C . MET A 1 78 ? -0.173 10.283 0.557 1.00 84.88 78 MET A C 1
ATOM 587 O O . MET A 1 78 ? 0.385 9.882 -0.464 1.00 84.88 78 MET A O 1
ATOM 591 N N . GLY A 1 79 ? -0.247 11.581 0.858 1.00 86.25 79 GLY A N 1
ATOM 592 C CA . GLY A 1 79 ? 0.358 12.636 0.045 1.00 86.25 79 GLY A CA 1
ATOM 593 C C . GLY A 1 79 ? 1.881 12.521 -0.002 1.00 86.25 79 GLY A C 1
ATOM 594 O O . GLY A 1 79 ? 2.471 12.592 -1.079 1.00 86.25 79 GLY A O 1
ATOM 595 N N . ALA A 1 80 ? 2.514 12.242 1.141 1.00 88.50 80 ALA A N 1
ATOM 596 C CA . ALA A 1 80 ? 3.952 11.996 1.208 1.00 88.50 80 ALA A CA 1
ATOM 597 C C . ALA A 1 80 ? 4.359 10.785 0.352 1.00 88.50 80 ALA A C 1
ATOM 599 O O . ALA A 1 80 ? 5.279 10.888 -0.456 1.00 88.50 80 ALA A O 1
ATOM 600 N N . ALA A 1 81 ? 3.642 9.662 0.457 1.00 84.69 81 ALA A N 1
ATOM 601 C CA . ALA A 1 81 ? 3.898 8.481 -0.368 1.00 84.69 81 ALA A CA 1
ATOM 602 C C . ALA A 1 81 ? 3.717 8.770 -1.870 1.00 84.69 81 ALA A C 1
ATOM 604 O O . ALA A 1 81 ? 4.546 8.353 -2.679 1.00 84.69 81 ALA A O 1
ATOM 605 N N . SER A 1 82 ? 2.683 9.538 -2.232 1.00 85.75 82 SER A N 1
ATOM 606 C CA . SER A 1 82 ? 2.397 9.927 -3.622 1.00 85.75 82 SER A CA 1
ATOM 607 C C . SER A 1 82 ? 3.504 10.785 -4.240 1.00 85.75 82 SER A C 1
ATOM 609 O O . SER A 1 82 ? 3.710 10.726 -5.446 1.00 85.75 82 SER A O 1
ATOM 611 N N . TYR A 1 83 ? 4.238 11.553 -3.429 1.00 88.50 83 TYR A N 1
ATOM 612 C CA . TYR A 1 83 ? 5.416 12.298 -3.875 1.00 88.50 83 TYR A CA 1
ATOM 613 C C . TYR A 1 83 ? 6.686 11.433 -3.905 1.00 88.50 83 TYR A C 1
ATOM 615 O O . TYR A 1 83 ? 7.463 11.496 -4.856 1.00 88.50 83 TYR A O 1
ATOM 623 N N . LEU A 1 84 ? 6.902 10.601 -2.882 1.00 86.12 84 LEU A N 1
ATOM 624 C CA . LEU A 1 84 ? 8.129 9.814 -2.746 1.00 86.12 84 LEU A CA 1
ATOM 625 C C . LEU A 1 84 ? 8.251 8.706 -3.799 1.00 86.12 84 LEU A C 1
ATOM 627 O O . LEU A 1 84 ? 9.347 8.492 -4.312 1.00 86.12 84 LEU A O 1
ATOM 631 N N . ILE A 1 85 ? 7.153 8.025 -4.151 1.00 86.38 85 ILE A N 1
ATOM 632 C CA . ILE A 1 85 ? 7.177 6.913 -5.119 1.00 86.38 85 ILE A CA 1
ATOM 633 C C . ILE A 1 85 ? 7.709 7.380 -6.495 1.00 86.38 85 ILE A C 1
ATOM 635 O O . ILE A 1 85 ? 8.664 6.769 -6.983 1.00 86.38 85 ILE A O 1
ATOM 639 N N . PRO A 1 86 ? 7.199 8.472 -7.109 1.00 85.94 86 PRO A N 1
ATOM 640 C CA . PRO A 1 86 ? 7.757 9.011 -8.351 1.00 85.94 86 PRO A CA 1
ATOM 641 C C . PRO A 1 86 ? 9.213 9.471 -8.237 1.00 85.94 86 PRO A C 1
ATOM 643 O O . PRO A 1 86 ? 9.981 9.292 -9.178 1.00 85.94 86 PRO A O 1
ATOM 646 N N . VAL A 1 87 ? 9.617 10.050 -7.101 1.00 86.81 87 VAL A N 1
ATOM 647 C CA . VAL A 1 87 ? 11.003 10.505 -6.895 1.00 86.81 87 VAL A CA 1
ATOM 648 C C . VAL A 1 87 ? 11.965 9.318 -6.863 1.00 86.81 87 VAL A C 1
ATOM 650 O O . VAL A 1 87 ? 12.990 9.345 -7.542 1.00 86.81 87 VAL A O 1
ATOM 653 N N . VAL A 1 88 ? 11.625 8.256 -6.127 1.00 84.56 88 VAL A N 1
ATOM 654 C CA . VAL A 1 88 ? 12.420 7.018 -6.091 1.00 84.56 88 VAL A CA 1
ATOM 655 C C . VAL A 1 88 ? 12.475 6.381 -7.478 1.00 84.56 88 VAL A C 1
ATOM 657 O O . VAL A 1 88 ? 13.555 6.005 -7.932 1.00 84.56 88 VAL A O 1
ATOM 660 N N . ALA A 1 89 ? 11.347 6.335 -8.191 1.00 82.12 89 ALA A N 1
ATOM 661 C CA . ALA A 1 89 ? 11.295 5.847 -9.566 1.00 82.12 89 ALA A CA 1
ATOM 662 C C . ALA A 1 89 ? 12.220 6.628 -10.504 1.00 82.12 89 ALA A C 1
ATOM 664 O O . ALA A 1 89 ? 13.013 6.027 -11.222 1.00 82.12 89 ALA A O 1
ATOM 665 N N . ALA A 1 90 ? 12.190 7.959 -10.443 1.00 82.50 90 ALA A N 1
ATOM 666 C CA . ALA A 1 90 ? 13.046 8.807 -11.263 1.00 82.50 90 ALA A CA 1
ATOM 667 C C . ALA A 1 90 ? 14.543 8.582 -10.985 1.00 82.50 90 ALA A C 1
ATOM 669 O O . ALA A 1 90 ? 15.350 8.598 -11.914 1.00 82.50 90 ALA A O 1
ATOM 670 N N . GLN A 1 91 ? 14.926 8.358 -9.724 1.00 83.19 91 GLN A N 1
ATOM 671 C CA . GLN A 1 91 ? 16.316 8.065 -9.359 1.00 83.19 91 GLN A CA 1
ATOM 672 C C . GLN A 1 91 ? 16.755 6.674 -9.837 1.00 83.19 91 GLN A C 1
ATOM 674 O O . GLN A 1 91 ? 17.843 6.536 -10.393 1.00 83.19 91 GLN A O 1
ATOM 679 N N . LEU A 1 92 ? 15.895 5.661 -9.697 1.00 78.50 92 LEU A N 1
ATOM 680 C CA . LEU A 1 92 ? 16.166 4.306 -10.189 1.00 78.50 92 LEU A CA 1
ATOM 681 C C . LEU A 1 92 ? 16.322 4.275 -11.715 1.00 78.50 92 LEU A C 1
ATOM 683 O O . LEU A 1 92 ? 17.244 3.638 -12.224 1.00 78.50 92 LEU A O 1
ATOM 687 N N . THR A 1 93 ? 15.492 5.026 -12.444 1.00 79.94 93 THR A N 1
ATOM 688 C CA . THR A 1 93 ? 15.599 5.155 -13.906 1.00 79.94 93 THR A CA 1
ATOM 689 C C . THR A 1 93 ? 16.922 5.784 -14.334 1.00 79.94 93 THR A C 1
ATOM 691 O O . THR A 1 93 ? 17.543 5.306 -15.283 1.00 79.94 93 THR A O 1
ATOM 694 N N . LYS A 1 94 ? 17.406 6.804 -13.611 1.00 78.06 94 LYS A N 1
ATOM 695 C CA . LYS A 1 94 ? 18.710 7.432 -13.885 1.00 78.06 94 LYS A CA 1
ATOM 696 C C . LYS A 1 94 ? 19.897 6.515 -13.581 1.00 78.06 94 LYS A C 1
ATOM 698 O O . LYS A 1 94 ? 20.907 6.606 -14.269 1.00 78.06 94 LYS A O 1
ATOM 703 N N . ALA A 1 95 ? 19.793 5.665 -12.560 1.00 75.25 95 ALA A N 1
ATOM 704 C CA . ALA A 1 95 ? 20.902 4.835 -12.090 1.00 75.25 95 ALA A CA 1
ATOM 705 C C . ALA A 1 95 ? 21.051 3.498 -12.838 1.00 75.25 95 ALA A C 1
ATOM 707 O O . ALA A 1 95 ? 22.168 3.010 -12.988 1.00 75.25 95 ALA A O 1
ATOM 708 N N . SER A 1 96 ? 19.950 2.881 -13.283 1.00 64.25 96 SER A N 1
ATOM 709 C CA . SER A 1 96 ? 19.960 1.489 -13.773 1.00 64.25 96 SER A CA 1
ATOM 710 C C . SER A 1 96 ? 19.388 1.296 -15.183 1.00 64.25 96 SER A C 1
ATOM 712 O O . SER A 1 96 ? 19.394 0.172 -15.685 1.00 64.25 96 SER A O 1
ATOM 714 N N . GLY A 1 97 ? 18.933 2.371 -15.837 1.00 70.62 97 GLY A N 1
ATOM 715 C CA . GLY A 1 97 ? 18.263 2.320 -17.139 1.00 70.62 97 GLY A CA 1
ATOM 716 C C . GLY A 1 97 ? 16.786 1.924 -17.027 1.00 70.62 97 GLY A C 1
ATOM 717 O O . GLY A 1 97 ? 16.379 1.242 -16.087 1.00 70.62 97 GLY A O 1
ATOM 718 N N . GLU A 1 98 ? 15.968 2.363 -17.989 1.00 69.31 98 GLU A N 1
ATOM 719 C CA . GLU A 1 98 ? 14.497 2.283 -17.926 1.00 69.31 98 GLU A CA 1
ATOM 720 C C . GLU A 1 98 ? 13.970 0.864 -17.677 1.00 69.31 98 GLU A C 1
ATOM 722 O O . GLU A 1 98 ? 13.141 0.661 -16.792 1.00 69.31 98 GLU A O 1
ATOM 727 N N . ALA A 1 99 ? 14.492 -0.133 -18.395 1.00 68.19 99 ALA A N 1
ATOM 728 C CA . ALA A 1 99 ? 14.018 -1.511 -18.280 1.00 68.19 99 ALA A CA 1
ATOM 729 C C . ALA A 1 99 ? 14.262 -2.100 -16.878 1.00 68.19 99 ALA A C 1
ATOM 731 O O . ALA A 1 99 ? 13.337 -2.617 -16.253 1.00 68.19 99 ALA A O 1
ATOM 732 N N . ASN A 1 100 ? 15.479 -1.972 -16.340 1.00 72.44 100 ASN A N 1
ATOM 733 C CA . ASN A 1 100 ? 15.807 -2.491 -15.006 1.00 72.44 100 ASN A CA 1
ATOM 734 C C . ASN A 1 100 ? 15.148 -1.681 -13.886 1.00 72.44 100 ASN A C 1
ATOM 736 O O . ASN A 1 100 ? 14.792 -2.244 -12.848 1.00 72.44 100 ASN A O 1
ATOM 740 N N . ALA A 1 101 ? 14.950 -0.378 -14.084 1.00 71.06 101 ALA A N 1
ATOM 741 C CA . ALA A 1 101 ? 14.253 0.463 -13.123 1.00 71.06 101 ALA A CA 1
ATOM 742 C C . ALA A 1 101 ? 12.785 0.050 -12.967 1.00 71.06 101 ALA A C 1
ATOM 744 O O . ALA A 1 101 ? 12.305 -0.038 -11.839 1.00 71.06 101 ALA A O 1
ATOM 745 N N . VAL A 1 102 ? 12.096 -0.285 -14.065 1.00 73.31 102 VAL A N 1
ATOM 746 C CA . VAL A 1 102 ? 10.709 -0.778 -14.023 1.00 73.31 102 VAL A CA 1
ATOM 747 C C . VAL A 1 102 ? 10.612 -2.089 -13.242 1.00 73.31 102 VAL A C 1
ATOM 749 O O . VAL A 1 102 ? 9.787 -2.186 -12.334 1.00 73.31 102 VAL A O 1
ATOM 752 N N . TYR A 1 103 ? 11.490 -3.062 -13.506 1.00 75.88 103 TYR A N 1
ATOM 753 C CA . TYR A 1 103 ? 11.520 -4.311 -12.732 1.00 75.88 103 TYR A CA 1
ATOM 754 C C . TYR A 1 103 ? 11.803 -4.063 -11.247 1.00 75.88 103 TYR A C 1
ATOM 756 O O . TYR A 1 103 ? 11.112 -4.603 -10.383 1.00 75.88 103 TYR A O 1
ATOM 764 N N . THR A 1 104 ? 12.778 -3.206 -10.938 1.00 77.00 104 THR A N 1
ATOM 765 C CA . THR A 1 104 ? 13.140 -2.874 -9.551 1.00 77.00 104 THR A CA 1
ATOM 766 C C . THR A 1 104 ? 11.978 -2.202 -8.817 1.00 77.00 104 THR A C 1
ATOM 768 O O . THR A 1 104 ? 11.680 -2.544 -7.673 1.00 77.00 104 THR A O 1
ATOM 771 N N . LEU A 1 105 ? 11.265 -1.295 -9.488 1.00 80.75 105 LEU A N 1
ATOM 772 C CA . LEU A 1 105 ? 10.074 -0.640 -8.954 1.00 80.75 105 LEU A CA 1
ATOM 773 C C . LEU A 1 105 ? 8.927 -1.618 -8.725 1.00 80.75 105 LEU A C 1
ATOM 775 O O . LEU A 1 105 ? 8.281 -1.565 -7.682 1.00 80.75 105 LEU A O 1
ATOM 779 N N . MET A 1 106 ? 8.685 -2.534 -9.660 1.00 80.44 106 MET A N 1
ATOM 780 C CA . MET A 1 106 ? 7.650 -3.553 -9.510 1.00 80.44 106 MET A CA 1
ATOM 781 C C . MET A 1 106 ? 7.938 -4.503 -8.345 1.00 80.44 106 MET A C 1
ATOM 783 O O . MET A 1 106 ? 7.032 -4.804 -7.569 1.00 80.44 106 MET A O 1
ATOM 787 N N . ILE A 1 107 ? 9.196 -4.920 -8.171 1.00 82.50 107 ILE A N 1
ATOM 788 C CA . ILE A 1 107 ? 9.622 -5.725 -7.018 1.00 82.50 107 ILE A CA 1
ATOM 789 C C . ILE A 1 107 ? 9.427 -4.936 -5.719 1.00 82.50 107 ILE A C 1
ATOM 791 O O . ILE A 1 107 ? 8.873 -5.464 -4.757 1.00 82.50 107 ILE A O 1
ATOM 795 N N . MET A 1 108 ? 9.817 -3.659 -5.687 1.00 84.88 108 MET A N 1
ATOM 796 C CA . MET A 1 108 ? 9.616 -2.792 -4.522 1.00 84.88 108 MET A CA 1
ATOM 797 C C . MET A 1 108 ? 8.128 -2.668 -4.149 1.00 84.88 108 MET A C 1
ATOM 799 O O . MET A 1 108 ? 7.770 -2.797 -2.978 1.00 84.88 108 MET A O 1
ATOM 803 N N . LEU A 1 109 ? 7.246 -2.478 -5.136 1.00 84.44 109 LEU A N 1
ATOM 804 C CA . LEU A 1 109 ? 5.796 -2.426 -4.922 1.00 84.44 109 LEU A CA 1
ATOM 805 C C . LEU A 1 109 ? 5.236 -3.764 -4.423 1.00 84.44 109 LEU A C 1
ATOM 807 O O . LEU A 1 109 ? 4.361 -3.774 -3.558 1.00 84.44 109 LEU A O 1
ATOM 811 N N . LEU A 1 110 ? 5.762 -4.891 -4.909 1.00 83.56 110 LEU A N 1
ATOM 812 C CA . LEU A 1 110 ? 5.389 -6.222 -4.433 1.00 83.56 110 LEU A CA 1
ATOM 813 C C . LEU A 1 110 ? 5.804 -6.439 -2.967 1.00 83.56 110 LEU A C 1
ATOM 815 O O . LEU A 1 110 ? 5.021 -6.968 -2.178 1.00 83.56 110 LEU A O 1
ATOM 819 N N . VAL A 1 111 ? 6.990 -5.968 -2.570 1.00 85.25 111 VAL A N 1
ATOM 820 C CA . VAL A 1 111 ? 7.437 -5.983 -1.166 1.00 85.25 111 VAL A CA 1
ATOM 821 C C . VAL A 1 111 ? 6.510 -5.136 -0.291 1.00 85.25 111 VAL A C 1
ATOM 823 O O . VAL A 1 111 ? 6.095 -5.589 0.777 1.00 85.25 111 VAL A O 1
ATOM 826 N N . PHE A 1 112 ? 6.114 -3.942 -0.741 1.00 83.50 112 PHE A N 1
ATOM 827 C CA . PHE A 1 112 ? 5.137 -3.125 -0.014 1.00 83.50 112 PHE A CA 1
ATOM 828 C C . PHE A 1 112 ? 3.761 -3.792 0.087 1.00 83.50 112 PHE A C 1
ATOM 830 O O . PHE A 1 112 ? 3.145 -3.733 1.151 1.00 83.50 112 PHE A O 1
ATOM 837 N N . ALA A 1 113 ? 3.298 -4.483 -0.958 1.00 82.50 113 ALA A N 1
ATOM 838 C CA . ALA A 1 113 ? 2.059 -5.256 -0.905 1.00 82.50 113 ALA A CA 1
ATOM 839 C C . ALA A 1 113 ? 2.148 -6.409 0.114 1.00 82.50 113 ALA A C 1
ATOM 841 O O . ALA A 1 113 ? 1.224 -6.612 0.901 1.00 82.50 113 ALA A O 1
ATOM 842 N N . ALA A 1 114 ? 3.278 -7.118 0.181 1.00 83.50 114 ALA A N 1
ATOM 843 C CA . ALA A 1 114 ? 3.503 -8.152 1.192 1.00 83.50 114 ALA A CA 1
ATOM 844 C C . ALA A 1 114 ? 3.512 -7.577 2.621 1.00 83.50 114 ALA A C 1
ATOM 846 O O . ALA A 1 114 ? 2.880 -8.132 3.521 1.00 83.50 114 ALA A O 1
ATOM 847 N N . LEU A 1 115 ? 4.156 -6.425 2.835 1.00 84.69 115 LEU A N 1
ATOM 848 C CA . LEU A 1 115 ? 4.114 -5.711 4.116 1.00 84.69 115 LEU A CA 1
ATOM 849 C C . LEU A 1 115 ? 2.694 -5.238 4.472 1.00 84.69 115 LEU A C 1
ATOM 851 O O . LEU A 1 115 ? 2.308 -5.266 5.644 1.00 84.69 115 LEU A O 1
ATOM 855 N N . ALA A 1 116 ? 1.883 -4.854 3.483 1.00 81.31 116 ALA A N 1
ATOM 856 C CA . ALA A 1 116 ? 0.474 -4.516 3.682 1.00 81.31 116 ALA A CA 1
ATOM 857 C C . ALA A 1 116 ? -0.341 -5.738 4.149 1.00 81.31 116 ALA A C 1
ATOM 859 O O . ALA A 1 116 ? -1.151 -5.638 5.072 1.00 81.31 116 ALA A O 1
ATOM 860 N N . ILE A 1 117 ? -0.073 -6.922 3.590 1.00 81.00 117 ILE A N 1
ATOM 861 C CA . ILE A 1 117 ? -0.683 -8.183 4.038 1.00 81.00 117 ILE A CA 1
ATOM 862 C C . ILE A 1 117 ? -0.249 -8.513 5.474 1.00 81.00 117 ILE A C 1
ATOM 864 O O . ILE A 1 117 ? -1.085 -8.802 6.325 1.00 81.00 117 ILE A O 1
ATOM 868 N N . LEU A 1 118 ? 1.044 -8.414 5.793 1.00 82.44 118 LEU A N 1
ATOM 869 C CA . LEU A 1 118 ? 1.544 -8.690 7.145 1.00 82.44 118 LEU A CA 1
ATOM 870 C C . LEU A 1 118 ? 0.972 -7.721 8.190 1.00 82.44 118 LEU A C 1
ATOM 872 O O . LEU A 1 118 ? 0.546 -8.143 9.26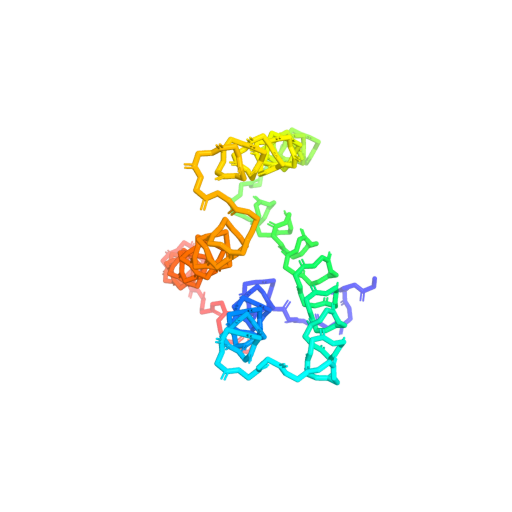6 1.00 82.44 118 LEU A O 1
ATOM 876 N N . SER A 1 119 ? 0.920 -6.427 7.873 1.00 78.75 119 SER A N 1
ATOM 877 C CA . SER A 1 119 ? 0.361 -5.413 8.775 1.00 78.75 119 SER A CA 1
ATOM 878 C C . SER A 1 119 ? -1.150 -5.571 8.959 1.00 78.75 119 SER A C 1
ATOM 880 O O . SER A 1 119 ? -1.641 -5.448 10.081 1.00 78.75 119 SER A O 1
ATOM 882 N N . SER A 1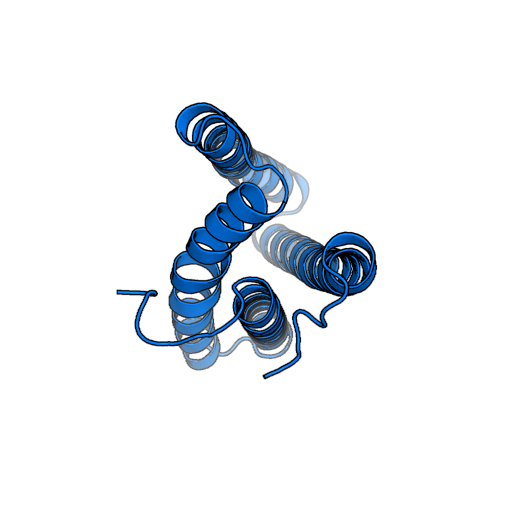 120 ? -1.895 -5.924 7.911 1.00 76.19 120 SER A N 1
ATOM 883 C CA . SER A 1 120 ? -3.328 -6.217 8.029 1.00 76.19 120 SER A CA 1
ATOM 884 C C . SER A 1 120 ? -3.603 -7.503 8.820 1.00 76.19 120 SER A C 1
ATOM 886 O O . SER A 1 120 ? -4.509 -7.508 9.655 1.00 76.19 120 SER A O 1
ATOM 888 N N . LEU A 1 121 ? -2.784 -8.552 8.676 1.00 77.50 121 LEU A N 1
ATOM 889 C CA . LEU A 1 121 ? -2.852 -9.753 9.523 1.00 77.50 121 LEU A CA 1
ATOM 890 C C . LEU A 1 121 ? -2.568 -9.430 10.997 1.00 77.50 121 LEU A C 1
ATOM 892 O O . LEU A 1 121 ? -3.290 -9.889 11.886 1.00 77.50 121 LEU A O 1
ATOM 896 N N . TYR A 1 122 ? -1.565 -8.590 11.262 1.00 79.12 122 TYR A N 1
ATOM 897 C CA . TYR A 1 122 ? -1.277 -8.104 12.610 1.00 79.12 122 TYR A CA 1
ATOM 898 C C . TYR A 1 122 ? -2.465 -7.333 13.202 1.00 79.12 122 TYR A C 1
ATOM 900 O O . TYR A 1 122 ? -2.858 -7.584 14.342 1.00 79.12 122 TYR A O 1
ATOM 908 N N . LEU A 1 123 ? -3.090 -6.444 12.423 1.00 75.06 123 LEU A N 1
ATOM 909 C CA . LEU A 1 123 ? -4.272 -5.693 12.853 1.00 75.06 123 LEU A CA 1
ATOM 910 C C . LEU A 1 123 ? -5.479 -6.595 13.120 1.00 75.06 123 LEU A C 1
ATOM 912 O O . LEU A 1 123 ? -6.228 -6.332 14.057 1.00 75.06 123 LEU A O 1
ATOM 916 N N . VAL A 1 124 ? -5.657 -7.684 12.367 1.00 72.50 124 VAL A N 1
ATOM 917 C CA . VAL A 1 124 ? -6.686 -8.690 12.671 1.00 72.50 124 VAL A CA 1
ATOM 918 C C . VAL A 1 124 ? -6.421 -9.374 14.011 1.00 72.50 124 VAL A C 1
ATOM 920 O O . VAL A 1 124 ? -7.346 -9.508 14.815 1.00 72.50 124 VAL A O 1
ATOM 923 N N . GLY A 1 125 ? -5.171 -9.754 14.289 1.00 69.50 125 GLY A N 1
ATOM 924 C CA . GLY A 1 125 ? -4.782 -10.310 15.588 1.00 69.50 125 GLY A CA 1
ATOM 925 C C . GLY A 1 125 ? -4.988 -9.321 16.740 1.00 69.50 125 GLY A C 1
ATOM 926 O O . GLY A 1 125 ? -5.499 -9.687 17.799 1.00 69.50 125 GLY A O 1
ATOM 927 N N . GLN A 1 126 ? -4.659 -8.046 16.526 1.00 68.19 126 GLN A N 1
ATOM 928 C CA . GLN A 1 126 ? -4.882 -6.982 17.508 1.00 68.19 126 GLN A CA 1
ATOM 929 C C . GLN A 1 126 ? -6.364 -6.664 17.710 1.00 68.19 126 GLN A C 1
ATOM 931 O O . GLN A 1 126 ? -6.784 -6.407 18.833 1.00 68.19 126 GLN A O 1
ATOM 936 N N . HIS A 1 127 ? -7.188 -6.750 16.667 1.00 68.75 127 HIS A N 1
ATOM 937 C CA . HIS A 1 127 ? -8.628 -6.547 16.788 1.00 68.75 127 HIS A CA 1
ATOM 938 C C . HIS A 1 127 ? -9.275 -7.585 17.717 1.00 68.75 127 HIS A C 1
ATOM 940 O O . HIS A 1 127 ? -10.158 -7.238 18.498 1.00 68.75 127 HIS A O 1
ATOM 946 N N . VAL A 1 128 ? -8.813 -8.842 17.682 1.00 65.31 128 VAL A N 1
ATOM 947 C CA . VAL A 1 128 ? -9.260 -9.883 18.627 1.00 65.31 128 VAL A CA 1
ATOM 948 C C . VAL A 1 128 ? -8.911 -9.497 20.066 1.00 65.31 128 VAL A C 1
ATOM 950 O O . VAL A 1 128 ? -9.756 -9.629 20.947 1.00 65.31 128 VAL A O 1
ATOM 953 N N . LYS A 1 129 ? -7.696 -8.983 20.300 1.00 64.81 129 LYS A N 1
ATOM 954 C CA . LYS A 1 129 ? -7.231 -8.574 21.635 1.00 64.81 129 LYS A CA 1
ATOM 955 C C . LYS A 1 129 ? -7.944 -7.329 22.168 1.00 64.81 129 LYS A C 1
ATOM 957 O O . LYS A 1 129 ? -8.263 -7.280 23.347 1.00 64.81 129 LYS A O 1
ATOM 962 N N . ILE A 1 130 ? -8.183 -6.336 21.312 1.00 64.56 130 ILE A N 1
ATOM 963 C CA . ILE A 1 130 ? -8.715 -5.022 21.708 1.00 64.56 130 ILE A CA 1
ATOM 964 C C . ILE A 1 130 ? -10.244 -5.037 21.802 1.00 64.56 130 ILE A C 1
ATOM 966 O O . ILE A 1 130 ? -10.809 -4.474 22.733 1.00 64.56 130 ILE A O 1
ATOM 970 N N . PHE A 1 131 ? -10.927 -5.692 20.861 1.00 65.06 131 PHE A N 1
ATOM 971 C CA . PHE A 1 131 ? -12.391 -5.665 20.779 1.00 65.06 131 PHE A CA 1
ATOM 972 C C . PHE A 1 131 ? -13.055 -6.968 21.244 1.00 65.06 131 PHE A C 1
ATOM 974 O O . PHE A 1 131 ? -14.280 -7.081 21.187 1.00 65.06 131 PHE A O 1
ATOM 981 N N . GLY A 1 132 ? -12.276 -7.974 21.663 1.00 59.34 132 GLY A N 1
ATOM 982 C CA . GLY A 1 132 ? -12.783 -9.267 22.147 1.00 59.34 132 GLY A CA 1
ATOM 983 C C . GLY A 1 132 ? -13.560 -10.075 21.099 1.00 59.34 132 GLY A C 1
ATOM 984 O O . GLY A 1 132 ? -14.182 -11.085 21.422 1.00 59.34 132 GLY A O 1
ATOM 985 N N . LYS A 1 133 ? -13.559 -9.628 19.837 1.00 60.94 133 LYS A N 1
ATOM 986 C CA . LYS A 1 133 ? -14.274 -10.235 18.713 1.00 60.94 133 LYS A CA 1
ATOM 987 C C . LYS A 1 133 ? -13.354 -10.318 17.508 1.00 60.94 133 LYS A C 1
ATOM 989 O O . LYS A 1 133 ? -12.615 -9.381 17.194 1.00 60.94 133 LYS A O 1
ATOM 994 N N . SER A 1 134 ? -13.428 -11.444 16.806 1.00 58.41 134 SER A N 1
ATOM 995 C CA . SER A 1 134 ? -12.671 -11.635 15.574 1.00 58.41 134 SER A CA 1
ATOM 996 C C . SER A 1 134 ? -13.128 -10.649 14.507 1.00 58.41 134 SER A C 1
ATOM 998 O O . SER A 1 134 ? -14.304 -10.623 14.148 1.00 58.41 134 SER A O 1
ATOM 1000 N N . ALA A 1 135 ? -12.182 -9.887 13.953 1.00 58.91 135 ALA A N 1
ATOM 1001 C CA . ALA A 1 135 ? -12.427 -9.070 12.768 1.00 58.91 135 ALA A CA 1
ATOM 1002 C C . ALA A 1 135 ? -12.868 -9.919 11.565 1.00 58.91 135 ALA A C 1
ATOM 1004 O O . ALA A 1 135 ? -13.536 -9.410 10.669 1.00 58.91 135 ALA A O 1
ATOM 1005 N N . LEU A 1 136 ? -12.526 -11.216 11.572 1.00 57.94 136 LEU A N 1
ATOM 1006 C CA . LEU A 1 136 ? -12.911 -12.218 10.580 1.00 57.94 136 LEU A CA 1
ATOM 1007 C C . LEU A 1 136 ? -14.256 -12.916 10.902 1.00 57.94 136 LEU A C 1
ATOM 1009 O O . LEU A 1 136 ? -14.813 -13.591 10.036 1.00 57.94 136 LEU A O 1
ATOM 1013 N N . GLY A 1 137 ? -14.822 -12.713 12.098 1.00 51.50 137 GLY A N 1
ATOM 1014 C CA . GLY A 1 137 ? -16.103 -13.290 12.533 1.00 51.50 137 GLY A CA 1
ATOM 1015 C C . GLY A 1 137 ? -17.332 -12.701 11.823 1.00 51.50 137 GLY A C 1
ATOM 1016 O O . GLY A 1 137 ? -17.231 -11.654 11.179 1.00 51.50 137 GLY A O 1
ATOM 1017 N N . LYS A 1 138 ? -18.467 -13.414 11.880 1.00 45.78 138 LYS A N 1
ATOM 1018 C CA . LYS A 1 138 ? -19.767 -12.977 11.325 1.00 45.78 138 LYS A CA 1
ATOM 1019 C C . LYS A 1 138 ? -20.284 -11.699 11.982 1.00 45.78 138 LYS A C 1
ATOM 1021 O O . LYS A 1 138 ? -20.134 -11.574 13.216 1.00 45.78 138 LYS A O 1
#

Radius of gyration: 16.95 Å; chains: 1; bounding box: 47×29×45 Å

pLDDT: mean 75.63, std 10.39, range [36.31, 88.5]

Sequence (138 aa):
MMAKLKWNPLKVILIDSVFTAVALAGVLFIHQVAIIYVAIAMLGFFAAGGALQTGLAVVQLFNPGPKGRNTGIYYTFMGAASYLIPVVAAQLTKASGEANAVYTLMIMLLVFAALAILSSLYLVGQHVKIFGKSALGK